Protein AF-A0A844EGB8-F1 (afdb_monomer)

Foldseek 3Di:
DDDPPDQPVVVVVVVVVVVVVVVVVVVVVVVVVLVVVCVVPVDCVVSVVVVCVVVVVVVVCVVVCVVVVVVDDPVCVVVVVVVVVVVVVVVVVVVD

Mean predicted aligned error: 10.26 Å

Organism: NCBI:txid152331

InterPro domains:
  IPR020846 Major facilitator superfamily domain [PS50850] (11-96)
  IPR036259 MFS transporter superfamily [G3DSA:1.20.1250.20] (3-96)
  IPR036259 MFS transporter superfamily [SSF103473] (6-95)

Sequence (96 aa):
MRVKQEHWRRNIYLFLVSQFLTGITSMIVQYAIIWYLTKQTGSATILSIATILGMLPMALLSPFVGPLVDRWNKKGLLIVPDVVAAMFAIVLSVSG

Secondary structure (DSSP, 8-state):
-----S-HHHHHHHHHHHHHHHHHHHHHHHHHHHHHHHHHH--HHHHHHHHHHHHHHHHHHHHHHHHHHTTS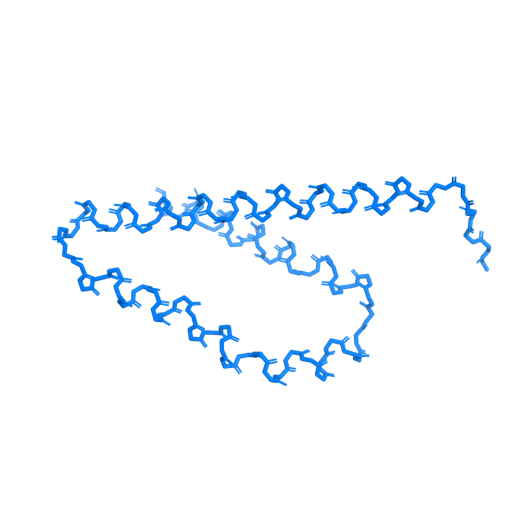-HHHHHHHHHHHHHHHHHHHHHH-

pLDDT: mean 79.64, std 10.58, range [40.31, 93.88]

Radius of gyration: 17.97 Å; Cα contacts (8 Å, |Δi|>4): 12; chains: 1; bounding box: 34×27×56 Å

Structure (mmCIF, N/CA/C/O backbone):
data_AF-A0A844EGB8-F1
#
_entry.id   AF-A0A844EGB8-F1
#
loop_
_atom_site.group_PDB
_atom_site.id
_atom_site.type_symbol
_atom_site.label_atom_id
_atom_site.label_alt_id
_atom_site.label_comp_id
_atom_site.label_asym_id
_atom_site.label_entity_id
_atom_site.label_seq_id
_atom_site.pdbx_PDB_ins_code
_atom_site.Cartn_x
_atom_site.Cartn_y
_atom_site.Cartn_z
_atom_site.occupancy
_atom_site.B_iso_or_equiv
_atom_site.auth_seq_id
_atom_site.auth_comp_id
_atom_site.auth_asym_id
_atom_si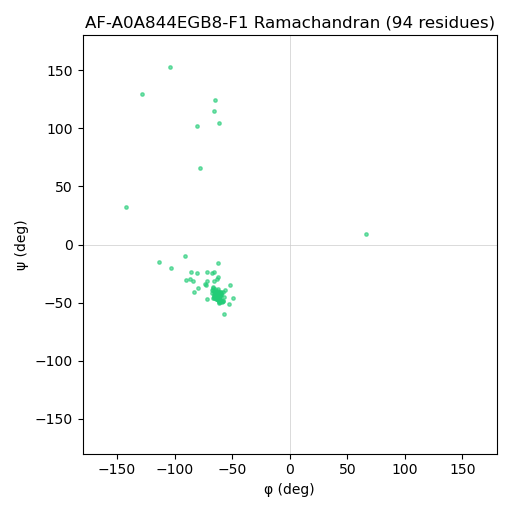te.auth_atom_id
_atom_site.pdbx_PDB_model_num
ATOM 1 N N . MET A 1 1 ? 8.961 -7.513 -32.147 1.00 40.31 1 MET A N 1
ATOM 2 C CA . MET A 1 1 ? 8.323 -6.241 -31.733 1.00 40.31 1 MET A CA 1
ATOM 3 C C . MET A 1 1 ? 9.379 -5.323 -31.125 1.00 40.31 1 MET A C 1
ATOM 5 O O . MET A 1 1 ? 9.828 -5.585 -30.018 1.00 40.31 1 MET A O 1
ATOM 9 N N . ARG A 1 2 ? 9.841 -4.298 -31.856 1.00 42.88 2 ARG A N 1
ATOM 10 C CA . ARG A 1 2 ? 10.768 -3.286 -31.321 1.00 42.88 2 ARG A CA 1
ATOM 11 C C . ARG A 1 2 ? 9.952 -2.266 -30.528 1.00 42.88 2 ARG A C 1
ATOM 13 O O . ARG A 1 2 ? 9.282 -1.429 -31.122 1.00 42.88 2 ARG A O 1
ATOM 20 N N . VAL A 1 3 ? 9.963 -2.364 -29.200 1.00 55.66 3 VAL A N 1
ATOM 21 C CA . VAL A 1 3 ? 9.396 -1.317 -28.339 1.00 55.66 3 VAL A CA 1
ATOM 22 C C . VAL A 1 3 ? 10.265 -0.074 -28.523 1.00 55.66 3 VAL A C 1
ATOM 24 O O . VAL A 1 3 ? 11.459 -0.104 -28.233 1.00 55.66 3 VAL A O 1
ATOM 27 N N . LYS A 1 4 ? 9.682 0.989 -29.080 1.00 49.44 4 LYS A N 1
ATOM 28 C CA . LYS A 1 4 ? 10.341 2.272 -29.332 1.00 49.44 4 LYS A CA 1
ATOM 29 C C . LYS A 1 4 ? 10.796 2.865 -27.987 1.00 49.44 4 LYS A C 1
ATOM 31 O O . LYS A 1 4 ? 9.981 3.303 -27.180 1.00 49.44 4 LYS A O 1
ATOM 36 N N . GLN A 1 5 ? 12.099 2.795 -27.726 1.00 62.94 5 GLN A N 1
ATOM 37 C CA . GLN A 1 5 ? 12.775 3.242 -26.503 1.00 62.94 5 GLN A CA 1
ATOM 38 C C . GLN A 1 5 ? 12.945 4.770 -26.490 1.00 62.94 5 GLN A C 1
ATOM 40 O O . GLN A 1 5 ? 14.069 5.253 -26.557 1.00 62.94 5 GLN A O 1
ATOM 45 N N . GLU A 1 6 ? 11.861 5.552 -26.430 1.00 62.00 6 GLU A N 1
ATOM 46 C CA . GLU A 1 6 ? 12.008 7.023 -26.405 1.00 62.00 6 GLU A CA 1
ATOM 47 C C . GLU A 1 6 ? 11.804 7.667 -25.028 1.00 62.00 6 GLU A C 1
ATOM 49 O O . GLU A 1 6 ? 12.342 8.740 -24.773 1.00 62.00 6 GLU A O 1
ATOM 54 N N . HIS A 1 7 ? 11.146 7.008 -24.068 1.00 72.50 7 HIS A N 1
ATOM 55 C CA . HIS A 1 7 ? 10.814 7.651 -22.784 1.00 72.50 7 HIS A CA 1
ATOM 56 C C . HIS A 1 7 ? 10.936 6.739 -21.551 1.00 72.50 7 HIS A C 1
ATOM 58 O O . HIS A 1 7 ? 10.208 6.915 -20.576 1.00 72.50 7 HIS A O 1
ATOM 64 N N . TRP A 1 8 ? 11.866 5.775 -21.543 1.00 82.88 8 TRP A N 1
ATOM 65 C CA . TRP A 1 8 ? 12.024 4.845 -20.411 1.00 82.88 8 TRP A CA 1
ATOM 66 C C . TRP A 1 8 ? 12.264 5.567 -19.073 1.00 82.88 8 TRP A C 1
ATOM 68 O O . TRP A 1 8 ? 11.670 5.200 -18.063 1.00 82.88 8 TRP A O 1
ATOM 78 N N . ARG A 1 9 ? 13.055 6.652 -19.085 1.00 83.88 9 ARG A N 1
ATOM 79 C CA . ARG A 1 9 ? 13.307 7.490 -17.901 1.00 83.88 9 ARG A CA 1
ATOM 80 C C . ARG A 1 9 ? 12.015 8.115 -17.388 1.00 83.88 9 ARG A C 1
ATOM 82 O O . ARG A 1 9 ? 11.701 7.984 -16.213 1.00 83.88 9 ARG A O 1
ATOM 89 N N . ARG A 1 10 ? 11.239 8.742 -18.277 1.00 86.06 10 ARG A N 1
ATOM 90 C CA . ARG A 1 10 ? 9.956 9.374 -17.936 1.00 86.06 10 ARG A CA 1
ATOM 91 C C . ARG A 1 10 ? 8.973 8.360 -17.350 1.00 86.06 10 ARG A C 1
ATOM 93 O O . ARG A 1 10 ? 8.333 8.668 -16.356 1.00 86.06 10 ARG A O 1
ATOM 100 N N . ASN A 1 11 ? 8.888 7.158 -17.918 1.00 86.00 11 ASN A N 1
ATOM 101 C CA . ASN A 1 11 ? 7.999 6.113 -17.409 1.00 86.00 11 ASN A CA 1
ATOM 102 C C . ASN A 1 11 ? 8.401 5.645 -16.004 1.00 86.00 11 ASN A C 1
ATOM 104 O O . ASN A 1 11 ? 7.529 5.470 -15.162 1.00 86.00 11 ASN A O 1
ATOM 108 N N . ILE A 1 12 ? 9.702 5.496 -15.729 1.00 87.50 12 ILE A N 1
ATOM 109 C CA . ILE A 1 12 ? 10.185 5.169 -14.380 1.00 87.50 12 ILE A CA 1
ATOM 110 C C . ILE A 1 12 ? 9.891 6.310 -13.404 1.00 87.50 12 ILE A C 1
ATOM 112 O O . ILE A 1 12 ? 9.416 6.045 -12.308 1.00 87.50 12 ILE A O 1
ATOM 116 N N . TYR A 1 13 ? 10.112 7.568 -13.793 1.00 91.50 13 TYR A N 1
ATOM 117 C CA . TYR A 1 13 ? 9.770 8.709 -12.939 1.00 91.50 13 TYR A CA 1
ATOM 118 C C . TYR A 1 13 ? 8.269 8.768 -12.632 1.00 91.50 13 TYR A C 1
ATOM 120 O O . TYR A 1 13 ? 7.899 8.939 -11.476 1.00 91.50 13 TYR A O 1
ATOM 128 N N . LEU A 1 14 ? 7.404 8.568 -13.630 1.00 89.56 14 LEU A N 1
ATOM 129 C CA . LEU A 1 14 ? 5.952 8.514 -13.426 1.00 89.56 14 LEU A CA 1
ATOM 130 C C . LEU A 1 14 ? 5.546 7.347 -12.512 1.00 89.56 14 LEU A C 1
ATOM 132 O O . LEU A 1 14 ? 4.710 7.525 -11.627 1.00 89.56 14 LEU A O 1
ATOM 136 N N . PHE A 1 15 ? 6.164 6.176 -12.681 1.00 87.94 15 PHE A N 1
ATOM 137 C CA . PHE A 1 15 ? 5.944 5.020 -11.812 1.00 87.94 15 PHE A CA 1
ATOM 138 C C . PHE A 1 15 ? 6.387 5.293 -10.366 1.00 87.94 15 PHE A C 1
ATOM 140 O O . PHE A 1 15 ? 5.635 5.050 -9.433 1.00 87.94 15 PHE A O 1
ATOM 147 N N . LEU A 1 16 ? 7.575 5.862 -10.161 1.00 89.88 16 LEU A N 1
ATOM 148 C CA . LEU A 1 16 ? 8.079 6.167 -8.821 1.00 89.88 16 LEU A CA 1
ATOM 149 C C . LEU A 1 16 ? 7.228 7.225 -8.115 1.00 89.88 16 LEU A C 1
ATOM 151 O O . LEU A 1 16 ? 6.922 7.071 -6.937 1.00 89.88 16 LEU A O 1
ATOM 155 N N . VAL A 1 17 ? 6.813 8.276 -8.828 1.00 93.88 17 VAL A N 1
ATOM 156 C CA . VAL A 1 17 ? 5.958 9.332 -8.265 1.00 93.88 17 VAL A CA 1
ATOM 157 C C . VAL A 1 17 ? 4.580 8.784 -7.894 1.00 93.88 17 VAL A C 1
ATOM 159 O O . VAL A 1 17 ? 4.095 9.066 -6.801 1.00 93.88 17 VAL A O 1
ATOM 162 N N . SER A 1 18 ? 3.965 7.972 -8.760 1.00 87.38 18 SER A N 1
ATOM 163 C CA . SER A 1 18 ? 2.672 7.338 -8.456 1.00 87.38 18 SER A CA 1
ATOM 164 C C . SER A 1 18 ? 2.768 6.356 -7.287 1.00 87.38 18 SER A C 1
ATOM 166 O O . SER A 1 18 ? 1.913 6.390 -6.402 1.00 87.38 18 SER A O 1
ATOM 168 N N . GLN A 1 19 ? 3.835 5.558 -7.213 1.00 87.81 19 GLN A N 1
ATOM 169 C CA . GLN A 1 19 ? 4.075 4.652 -6.091 1.00 87.81 19 GLN A CA 1
ATOM 170 C C . GLN A 1 19 ? 4.268 5.414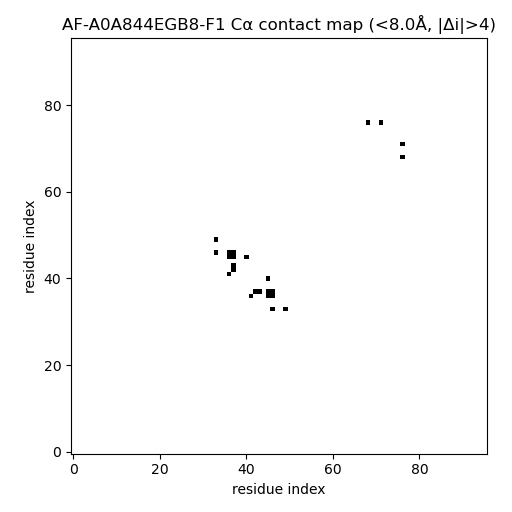 -4.776 1.00 87.81 19 GLN A C 1
ATOM 172 O O . GLN A 1 19 ? 3.735 5.022 -3.739 1.00 87.81 19 GLN A O 1
ATOM 177 N N . PHE A 1 20 ? 5.006 6.524 -4.813 1.00 93.12 20 PHE A N 1
ATOM 178 C CA . PHE A 1 20 ? 5.244 7.354 -3.638 1.00 93.12 20 PHE A CA 1
ATOM 179 C C . PHE A 1 20 ? 3.955 8.010 -3.140 1.00 93.12 20 PHE A C 1
ATOM 181 O O . PHE A 1 20 ? 3.648 7.954 -1.950 1.00 93.12 20 PHE A O 1
ATOM 188 N N . LEU A 1 21 ? 3.165 8.573 -4.059 1.00 92.69 21 LEU A N 1
ATOM 189 C CA . LEU A 1 21 ? 1.878 9.179 -3.738 1.00 92.69 21 LEU A CA 1
ATOM 190 C C . LEU A 1 21 ? 0.908 8.151 -3.136 1.00 92.69 21 LEU A C 1
ATOM 192 O O . LEU A 1 21 ? 0.318 8.405 -2.090 1.00 92.69 21 LEU A O 1
ATOM 196 N N . THR A 1 22 ? 0.819 6.965 -3.742 1.00 88.06 22 THR A N 1
ATOM 197 C CA . THR A 1 22 ? -0.001 5.847 -3.242 1.00 88.06 22 THR A CA 1
ATOM 198 C C . THR A 1 22 ? 0.431 5.415 -1.839 1.00 88.06 22 THR A C 1
ATOM 200 O O . THR A 1 22 ? -0.413 5.192 -0.965 1.00 88.06 22 THR A O 1
ATOM 203 N N . GLY A 1 23 ? 1.744 5.350 -1.593 1.00 89.12 23 GLY A N 1
ATOM 204 C CA . GLY A 1 23 ? 2.302 5.052 -0.276 1.00 89.12 23 GLY A CA 1
ATOM 205 C C . GLY A 1 23 ? 1.883 6.076 0.780 1.00 89.12 23 GLY A C 1
ATOM 206 O O . GLY A 1 23 ? 1.398 5.693 1.843 1.00 89.12 23 GLY A O 1
ATOM 207 N N . ILE A 1 24 ? 1.991 7.373 0.473 1.00 92.69 24 ILE A N 1
ATOM 208 C CA . ILE A 1 24 ? 1.585 8.449 1.390 1.00 92.69 24 ILE A CA 1
ATOM 209 C C . ILE A 1 24 ? 0.091 8.362 1.711 1.00 92.69 24 ILE A C 1
ATOM 211 O O . ILE A 1 24 ? -0.281 8.377 2.884 1.00 92.69 24 ILE A O 1
ATOM 215 N N . THR A 1 25 ? -0.769 8.245 0.696 1.00 86.75 25 THR A N 1
ATOM 216 C CA . THR A 1 25 ? -2.220 8.163 0.909 1.00 86.75 25 THR A CA 1
ATOM 217 C C . THR A 1 25 ? -2.587 6.960 1.776 1.00 86.75 25 THR A C 1
ATOM 219 O O . THR A 1 25 ? -3.391 7.097 2.696 1.00 86.75 25 THR A O 1
ATOM 222 N N . SER A 1 26 ? -1.945 5.810 1.556 1.00 86.19 26 SER A N 1
ATOM 223 C CA . SER A 1 26 ? -2.171 4.603 2.359 1.00 86.19 26 SER A CA 1
ATOM 224 C C . SER A 1 26 ? -1.801 4.807 3.833 1.00 86.19 26 SER A C 1
ATOM 226 O O . SER A 1 26 ? -2.563 4.418 4.716 1.00 86.19 26 SER A O 1
ATOM 228 N N . MET A 1 27 ? -0.674 5.472 4.114 1.00 86.75 27 MET A N 1
ATOM 229 C CA . MET A 1 27 ? -0.252 5.787 5.487 1.00 86.75 27 MET A CA 1
ATOM 230 C C . MET A 1 27 ? -1.222 6.750 6.184 1.00 86.75 27 MET A C 1
ATOM 232 O O . MET A 1 27 ? -1.550 6.557 7.355 1.00 86.75 27 MET A O 1
ATOM 236 N N . ILE A 1 28 ? -1.724 7.759 5.465 1.00 88.88 28 ILE A N 1
ATOM 237 C CA . ILE A 1 28 ? -2.717 8.702 5.998 1.00 88.88 28 ILE A CA 1
ATOM 238 C C . ILE A 1 28 ? -4.017 7.972 6.349 1.00 88.88 28 ILE A C 1
ATOM 240 O O . ILE A 1 28 ? -4.542 8.160 7.446 1.00 88.88 28 ILE A O 1
ATOM 244 N N . VAL A 1 29 ? -4.522 7.115 5.455 1.00 85.62 29 VAL A N 1
ATOM 245 C CA . VAL A 1 29 ? -5.733 6.312 5.703 1.00 85.62 29 VAL A CA 1
ATOM 246 C C . VAL A 1 29 ? -5.534 5.391 6.904 1.00 85.62 29 VAL A C 1
ATOM 248 O O . VAL A 1 29 ? -6.401 5.323 7.774 1.00 85.62 29 VAL A O 1
ATOM 251 N N . GLN A 1 30 ? -4.378 4.735 7.006 1.00 80.94 30 GLN A N 1
ATOM 252 C CA . GLN A 1 30 ? -4.064 3.872 8.141 1.00 80.94 30 GLN A CA 1
ATOM 253 C C . GLN A 1 30 ? -4.073 4.645 9.467 1.00 80.94 30 GLN A C 1
ATOM 255 O O . GLN A 1 30 ? -4.678 4.191 10.440 1.00 80.94 30 GLN A O 1
ATOM 260 N N . TYR A 1 31 ? -3.472 5.838 9.497 1.00 82.00 31 TYR A N 1
ATOM 261 C CA . TYR A 1 31 ? -3.505 6.707 10.671 1.00 82.00 31 TYR A CA 1
ATOM 262 C C . TYR A 1 31 ? -4.927 7.181 11.005 1.00 82.00 31 TYR A C 1
ATOM 264 O O . TYR A 1 31 ? -5.323 7.173 12.169 1.00 82.00 31 TYR A O 1
ATOM 272 N N . ALA A 1 32 ? -5.723 7.543 9.996 1.00 82.81 32 ALA A N 1
ATOM 273 C CA . ALA A 1 32 ? -7.106 7.975 10.178 1.00 82.81 32 ALA A CA 1
ATOM 274 C C . ALA A 1 32 ? -7.991 6.863 10.767 1.00 82.81 32 ALA A C 1
ATOM 276 O O . ALA A 1 32 ? -8.752 7.128 11.695 1.00 82.81 32 ALA A O 1
ATOM 277 N N . ILE A 1 33 ? -7.854 5.618 10.291 1.00 78.69 33 ILE A N 1
ATOM 278 C CA . ILE A 1 33 ? -8.567 4.448 10.836 1.00 78.69 33 ILE A CA 1
ATOM 279 C C . ILE A 1 33 ? -8.186 4.227 12.304 1.00 78.69 33 ILE A C 1
ATOM 281 O O . ILE A 1 33 ? -9.058 4.066 13.157 1.00 78.69 33 ILE A O 1
ATOM 285 N N . ILE A 1 34 ? -6.888 4.268 12.614 1.00 74.44 34 ILE A N 1
ATOM 286 C CA . ILE A 1 34 ? -6.369 4.151 13.983 1.00 74.44 34 ILE A CA 1
ATOM 287 C C . ILE A 1 34 ? -6.958 5.237 14.892 1.00 74.44 34 ILE A C 1
ATOM 289 O O . ILE A 1 34 ? -7.446 4.946 15.988 1.00 74.44 34 ILE A O 1
ATOM 293 N N . TRP A 1 35 ? -6.937 6.488 14.433 1.00 76.19 35 TRP A N 1
ATOM 294 C CA . TRP A 1 35 ? -7.453 7.630 15.181 1.00 76.19 35 TRP A CA 1
ATOM 295 C C . TRP A 1 35 ? -8.964 7.527 15.407 1.00 76.19 35 TRP A C 1
ATOM 297 O O . TRP A 1 35 ? -9.441 7.742 16.521 1.00 76.19 35 TRP A O 1
ATOM 307 N N . TYR A 1 36 ? -9.715 7.142 14.374 1.00 78.75 36 TYR A N 1
ATOM 308 C CA . TYR A 1 36 ? -11.159 6.938 14.442 1.00 78.75 36 TYR A CA 1
ATOM 309 C C . TYR A 1 36 ? -11.529 5.845 15.451 1.00 78.75 36 TYR A C 1
ATOM 311 O O . TYR A 1 36 ? -12.326 6.091 16.356 1.00 78.75 36 TYR A O 1
ATOM 319 N N . LEU A 1 37 ? -10.885 4.676 15.379 1.00 70.31 37 LEU A N 1
ATOM 320 C CA . LEU A 1 37 ? -11.108 3.587 16.334 1.00 70.31 37 LEU A CA 1
ATOM 321 C C . LEU A 1 37 ? -10.789 4.025 17.768 1.00 70.31 37 LEU A C 1
ATOM 323 O O . LEU A 1 37 ? -11.585 3.777 18.676 1.00 70.31 37 LEU A O 1
ATOM 327 N N . THR A 1 38 ? -9.678 4.743 17.958 1.00 71.50 38 THR A N 1
ATOM 328 C CA . THR A 1 38 ? -9.273 5.293 19.263 1.00 71.50 38 THR A CA 1
ATOM 329 C C . THR A 1 38 ? -10.324 6.259 19.817 1.00 71.50 38 THR A C 1
ATOM 331 O O . THR A 1 38 ? -10.662 6.183 20.997 1.00 71.50 38 THR A O 1
ATOM 334 N N . LYS A 1 39 ? -10.895 7.134 18.978 1.00 70.38 39 LYS A N 1
ATOM 335 C CA . LYS A 1 39 ? -11.967 8.065 19.370 1.00 70.38 39 LYS A CA 1
ATOM 336 C C . LYS A 1 39 ? -13.274 7.351 19.717 1.00 70.38 39 LYS A C 1
ATOM 338 O O . LYS A 1 39 ? -13.935 7.773 20.660 1.00 70.38 39 LYS A O 1
ATOM 343 N N . GLN A 1 40 ? -13.638 6.301 18.979 1.00 67.06 40 GLN A N 1
ATOM 344 C CA . GLN A 1 40 ? -14.905 5.586 19.158 1.00 67.06 40 GLN A CA 1
ATOM 345 C C . GLN A 1 40 ? -14.920 4.722 20.428 1.00 67.06 40 GLN A C 1
ATOM 347 O O . GLN A 1 40 ? -15.962 4.568 21.057 1.00 67.06 40 GLN A O 1
ATOM 352 N N . THR A 1 41 ? -13.774 4.140 20.795 1.00 68.25 41 THR A N 1
ATOM 353 C CA . THR A 1 41 ? -13.687 3.145 21.881 1.00 68.25 41 THR A CA 1
ATOM 354 C C . THR A 1 41 ? -12.907 3.607 23.105 1.00 68.25 41 THR A C 1
ATOM 356 O O . THR A 1 41 ? -13.013 2.985 24.158 1.00 68.25 41 THR A O 1
ATOM 359 N N . GLY A 1 42 ? -12.134 4.693 22.999 1.00 63.94 42 GLY A N 1
ATOM 360 C CA . GLY A 1 42 ? -11.422 5.308 24.123 1.00 63.94 42 GLY A CA 1
ATOM 361 C C . GLY A 1 42 ? -10.300 4.459 24.730 1.00 63.94 42 GLY A C 1
ATOM 362 O O . GLY A 1 42 ? -9.772 4.832 25.774 1.00 63.94 42 GLY A O 1
ATOM 363 N N . SER A 1 43 ? -9.926 3.330 24.114 1.00 60.66 43 SER A N 1
ATOM 364 C CA . SER A 1 43 ? -8.995 2.362 24.703 1.00 60.66 43 SER A CA 1
ATOM 365 C C . SER A 1 43 ? -7.834 1.999 23.775 1.00 60.66 43 SER A C 1
ATOM 367 O O . SER A 1 43 ? -8.025 1.580 22.632 1.00 60.66 43 SER A O 1
ATOM 369 N N . ALA A 1 44 ? -6.612 2.079 24.312 1.00 64.38 44 ALA A N 1
ATOM 370 C CA . ALA A 1 44 ? -5.369 1.696 23.639 1.00 64.38 44 ALA A CA 1
ATOM 371 C C . ALA A 1 44 ? -5.304 0.199 23.267 1.00 64.38 44 ALA A C 1
ATOM 373 O O . ALA A 1 44 ? -4.496 -0.200 22.431 1.00 64.38 44 ALA A O 1
ATOM 374 N N . THR A 1 45 ? -6.163 -0.649 23.842 1.00 67.69 45 THR A N 1
ATOM 375 C CA . THR A 1 45 ? -6.186 -2.092 23.554 1.00 67.69 45 THR A CA 1
ATOM 376 C C . THR A 1 45 ? -6.612 -2.389 22.115 1.00 67.69 45 THR A C 1
ATOM 378 O O . THR A 1 45 ? -6.066 -3.290 21.480 1.00 67.69 45 THR A O 1
ATOM 381 N N . ILE A 1 46 ? -7.550 -1.608 21.568 1.00 68.50 46 ILE A N 1
ATOM 382 C CA . ILE A 1 46 ? -8.047 -1.789 20.195 1.00 68.50 46 ILE A CA 1
ATOM 383 C C . ILE A 1 46 ? -6.999 -1.357 19.173 1.00 68.50 46 ILE A C 1
ATOM 385 O O . ILE A 1 46 ? -6.880 -1.985 18.126 1.00 68.50 46 ILE A O 1
ATOM 389 N N . LEU A 1 47 ? -6.172 -0.367 19.511 1.00 68.44 47 LEU A N 1
ATOM 390 C CA . LEU A 1 47 ? -5.020 0.020 18.704 1.00 68.44 47 LEU A CA 1
ATOM 391 C C . LEU A 1 47 ? -4.012 -1.129 18.573 1.00 68.44 47 LEU A C 1
ATOM 393 O O . LEU A 1 47 ? -3.604 -1.471 17.463 1.00 68.44 47 LEU A O 1
ATOM 397 N N . SER A 1 48 ? -3.643 -1.760 19.689 1.00 74.00 48 SER A N 1
ATOM 398 C CA . SER A 1 48 ? -2.713 -2.894 19.689 1.00 74.00 48 SER A CA 1
ATOM 399 C C . SER A 1 48 ? -3.268 -4.091 18.912 1.00 74.00 48 SER A C 1
ATOM 401 O O . SER A 1 48 ? -2.555 -4.674 18.098 1.00 74.00 48 SER A O 1
ATOM 403 N N . ILE A 1 49 ? -4.553 -4.421 19.096 1.00 76.69 49 ILE A N 1
ATOM 404 C CA . ILE A 1 49 ? -5.215 -5.513 18.363 1.00 76.69 49 ILE A CA 1
ATOM 405 C C . ILE A 1 49 ? -5.292 -5.199 16.863 1.00 76.69 49 ILE A C 1
ATOM 407 O O . ILE A 1 49 ? -4.933 -6.048 16.050 1.00 76.69 49 ILE A O 1
ATOM 411 N N . ALA A 1 50 ? -5.690 -3.982 16.478 1.00 73.44 50 ALA A N 1
ATOM 412 C CA . ALA A 1 50 ? -5.749 -3.560 15.077 1.00 73.44 50 ALA A CA 1
ATOM 413 C C . ALA A 1 50 ? -4.365 -3.582 14.410 1.00 73.44 50 ALA A C 1
ATOM 415 O O . ALA A 1 50 ? -4.238 -3.993 13.259 1.00 73.44 50 ALA A O 1
ATOM 416 N N . THR A 1 51 ? -3.317 -3.198 15.141 1.00 75.75 51 THR A N 1
ATOM 417 C CA . THR A 1 51 ? -1.935 -3.226 14.644 1.00 75.75 51 THR A CA 1
ATOM 418 C C . THR A 1 51 ? -1.465 -4.662 14.422 1.00 75.75 51 THR A C 1
ATOM 420 O O . THR A 1 51 ? -0.946 -4.980 13.355 1.00 75.75 51 THR A O 1
ATOM 423 N N . ILE A 1 52 ? -1.715 -5.561 15.381 1.00 81.25 52 ILE A N 1
ATOM 424 C CA . ILE A 1 52 ? -1.383 -6.988 15.256 1.00 81.25 52 ILE A CA 1
ATOM 425 C C . ILE A 1 52 ? -2.140 -7.618 14.083 1.00 81.25 52 ILE A C 1
ATOM 427 O O . ILE A 1 52 ? -1.532 -8.317 13.276 1.00 81.25 52 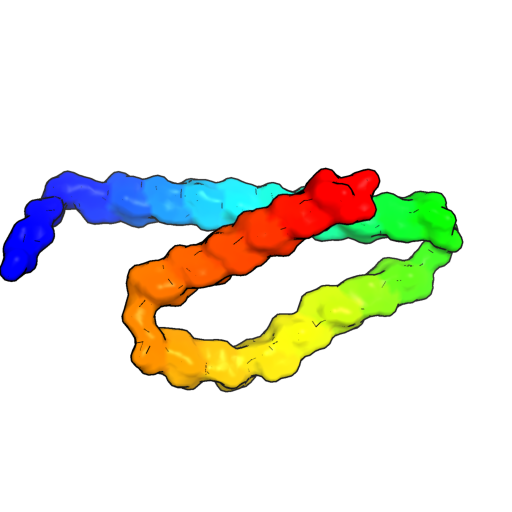ILE A O 1
ATOM 431 N N . LEU A 1 53 ? -3.437 -7.334 13.942 1.00 81.69 53 LEU A N 1
ATOM 432 C CA . LEU A 1 53 ? -4.251 -7.820 12.826 1.00 81.69 53 LEU A CA 1
ATOM 433 C C . LEU A 1 53 ? -3.823 -7.232 11.475 1.00 81.69 53 LEU A C 1
ATOM 435 O O . LEU A 1 53 ? -3.944 -7.916 10.466 1.00 81.69 53 LEU A O 1
ATOM 439 N N . GLY A 1 54 ? -3.302 -6.004 11.438 1.00 77.19 54 GLY A N 1
ATOM 440 C CA . GLY A 1 54 ? -2.745 -5.403 10.224 1.00 77.19 54 GLY A CA 1
ATOM 441 C C . GLY A 1 54 ? -1.386 -5.988 9.828 1.00 77.19 54 GLY A C 1
ATOM 442 O O . GLY A 1 54 ? -1.097 -6.135 8.642 1.00 77.19 54 GLY A O 1
ATOM 443 N N . MET A 1 55 ? -0.555 -6.364 10.805 1.00 81.00 55 MET A N 1
ATOM 444 C CA . MET A 1 55 ? 0.778 -6.929 10.561 1.00 81.00 55 MET A CA 1
ATOM 445 C C . MET A 1 55 ? 0.754 -8.440 10.292 1.00 81.00 55 MET A C 1
ATOM 447 O O . MET A 1 55 ? 1.579 -8.934 9.524 1.00 81.00 55 MET A O 1
ATOM 451 N N . LEU A 1 56 ? -0.190 -9.174 10.887 1.00 85.25 56 LEU A N 1
ATOM 452 C CA . LEU A 1 56 ? -0.322 -10.633 10.773 1.00 85.25 56 LEU A CA 1
ATOM 453 C C . LEU A 1 56 ? -0.366 -11.142 9.322 1.00 85.25 56 LEU A C 1
ATOM 455 O O . LEU A 1 56 ? 0.430 -12.022 8.987 1.00 85.25 56 LEU A O 1
ATOM 459 N N . PRO A 1 57 ? -1.232 -10.603 8.440 1.00 80.75 57 PRO A N 1
ATOM 460 C CA . PRO A 1 57 ? -1.307 -11.038 7.052 1.00 80.75 57 PRO A CA 1
ATOM 461 C C . PRO A 1 57 ? 0.018 -10.813 6.331 1.00 80.75 57 PRO A C 1
ATOM 463 O O . PRO A 1 57 ? 0.492 -11.693 5.619 1.00 80.75 57 PRO A O 1
ATOM 466 N N . MET A 1 58 ? 0.651 -9.657 6.553 1.00 81.25 58 MET A N 1
ATOM 467 C CA . MET A 1 58 ? 1.912 -9.311 5.903 1.00 81.25 58 MET A CA 1
ATOM 468 C C . MET A 1 58 ? 3.045 -10.240 6.352 1.00 81.25 58 MET A C 1
ATOM 470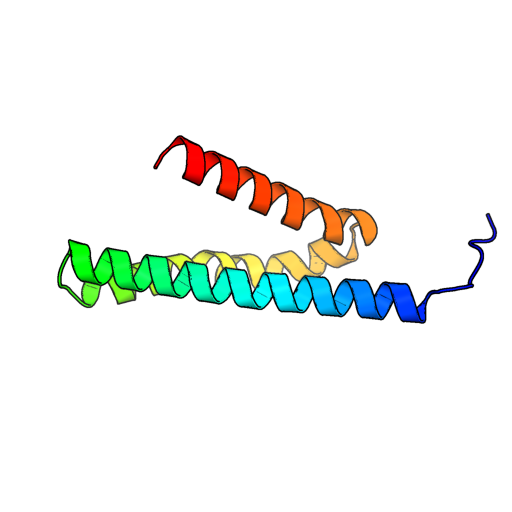 O O . MET A 1 58 ? 3.778 -10.759 5.513 1.00 81.25 58 MET A O 1
ATOM 474 N N . ALA A 1 59 ? 3.154 -10.504 7.656 1.00 85.38 59 ALA A N 1
ATOM 475 C CA . ALA A 1 59 ? 4.163 -11.396 8.216 1.00 85.38 59 ALA A CA 1
ATOM 476 C C . ALA A 1 59 ? 4.006 -12.834 7.700 1.00 85.38 59 ALA A C 1
ATOM 478 O O . ALA A 1 59 ? 4.977 -13.423 7.225 1.00 85.38 59 ALA A O 1
ATOM 479 N N . LEU A 1 60 ? 2.781 -13.371 7.727 1.00 86.88 60 LEU A N 1
ATOM 480 C CA . LEU A 1 60 ? 2.494 -14.733 7.276 1.00 86.88 60 LEU A CA 1
ATOM 481 C C . LEU A 1 60 ? 2.681 -14.909 5.771 1.00 86.88 60 LEU A C 1
ATOM 483 O O . LEU A 1 60 ? 3.182 -15.944 5.3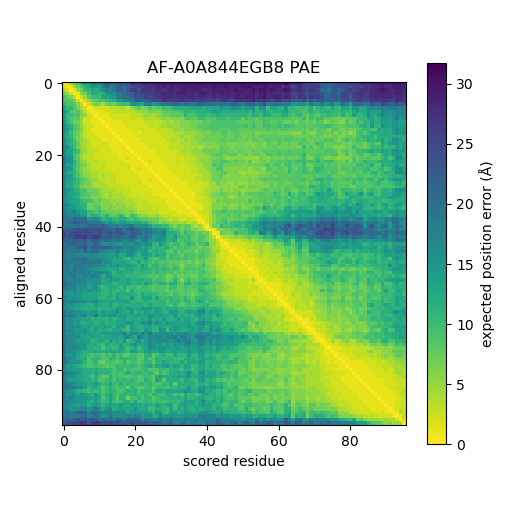48 1.00 86.88 60 LEU A O 1
ATOM 487 N N . LEU A 1 61 ? 2.295 -13.920 4.963 1.00 84.38 61 LEU A N 1
ATOM 488 C CA . LEU A 1 61 ? 2.384 -14.013 3.505 1.00 84.38 61 LEU A CA 1
ATOM 489 C C . LEU A 1 61 ? 3.797 -13.720 2.980 1.00 84.38 61 LEU A C 1
ATOM 491 O O . LEU A 1 61 ? 4.156 -14.225 1.917 1.00 84.38 61 LEU A O 1
ATOM 495 N N . SER A 1 62 ? 4.622 -12.970 3.721 1.00 83.31 62 SER A N 1
ATOM 496 C CA . SER A 1 62 ? 5.967 -12.561 3.285 1.00 83.31 62 SER A CA 1
ATOM 497 C C . SER A 1 62 ? 6.877 -13.685 2.740 1.00 83.31 62 SER A C 1
ATOM 499 O O . SER A 1 62 ? 7.431 -13.480 1.656 1.00 83.31 62 SER A O 1
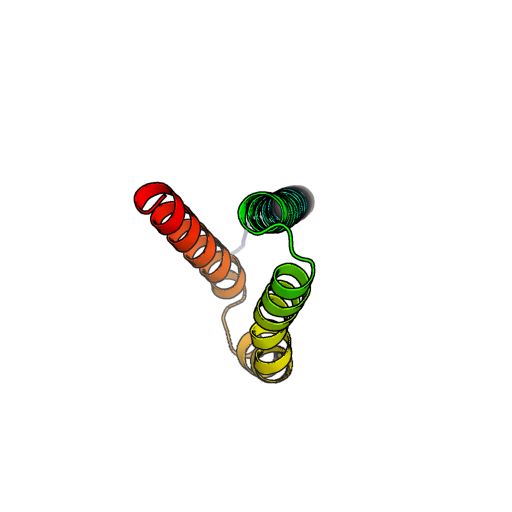ATOM 501 N N . PRO A 1 63 ? 7.012 -14.882 3.359 1.00 83.50 63 PRO A N 1
ATOM 502 C CA . PRO A 1 63 ? 7.865 -15.945 2.813 1.00 83.50 63 PRO A CA 1
ATOM 503 C C . PRO A 1 63 ? 7.287 -16.612 1.555 1.00 83.50 63 PRO A C 1
ATOM 505 O O . PRO A 1 63 ? 8.038 -17.166 0.754 1.00 83.50 63 PRO A O 1
ATOM 508 N N . PHE A 1 64 ? 5.968 -16.561 1.353 1.00 83.62 64 PHE A N 1
ATOM 509 C CA . PHE A 1 64 ? 5.301 -17.188 0.207 1.00 83.62 64 PHE A CA 1
ATOM 510 C C . PHE A 1 64 ? 5.267 -16.276 -1.019 1.00 83.62 64 PHE A C 1
ATOM 512 O O . PHE A 1 64 ? 5.291 -16.755 -2.153 1.00 83.62 64 PHE A O 1
ATOM 519 N N . VAL A 1 65 ? 5.233 -14.960 -0.801 1.00 80.75 65 VAL A N 1
ATOM 520 C CA . VAL A 1 65 ? 5.138 -13.970 -1.877 1.00 80.75 65 VAL A CA 1
ATOM 521 C C . VAL A 1 65 ? 6.382 -13.988 -2.770 1.00 80.75 65 VAL A C 1
ATOM 523 O O . VAL A 1 65 ? 6.230 -13.912 -3.982 1.00 80.75 65 VAL A O 1
ATOM 526 N N . GLY A 1 66 ? 7.591 -14.171 -2.226 1.00 80.06 66 GLY A N 1
ATOM 527 C CA . GLY A 1 66 ? 8.835 -14.180 -3.016 1.00 80.06 66 GLY A CA 1
ATOM 528 C C . GLY A 1 66 ? 8.853 -15.232 -4.141 1.00 80.06 66 GLY A C 1
ATOM 529 O O . GLY A 1 66 ? 8.908 -14.863 -5.316 1.00 80.06 66 GLY A O 1
ATOM 530 N N . PRO A 1 67 ? 8.724 -16.536 -3.825 1.00 83.94 67 PRO A N 1
ATOM 531 C CA . PRO A 1 67 ? 8.702 -17.595 -4.837 1.00 83.94 67 PRO A CA 1
ATOM 532 C C . PRO A 1 67 ? 7.527 -17.504 -5.821 1.00 83.94 67 PRO A C 1
ATOM 534 O O . PRO A 1 67 ? 7.643 -17.974 -6.955 1.00 83.94 67 PRO A O 1
ATOM 537 N N . LEU A 1 68 ? 6.388 -16.934 -5.402 1.00 78.62 68 LEU A N 1
ATOM 538 C CA . LEU A 1 68 ? 5.248 -16.689 -6.289 1.00 78.62 68 LEU A CA 1
ATOM 539 C C . LEU A 1 68 ? 5.549 -15.548 -7.265 1.00 78.62 68 LEU A C 1
ATOM 541 O O . LEU A 1 68 ? 5.344 -15.710 -8.462 1.00 78.62 68 LEU A O 1
ATOM 545 N N . VAL A 1 69 ? 6.079 -14.425 -6.783 1.00 79.69 69 VAL A N 1
ATOM 546 C CA . VAL A 1 69 ? 6.395 -13.235 -7.588 1.00 79.69 69 VAL A CA 1
ATOM 547 C C . VAL A 1 69 ? 7.374 -13.550 -8.720 1.00 79.69 69 VAL A C 1
ATOM 549 O O . VAL A 1 69 ? 7.159 -13.104 -9.847 1.00 79.69 69 VAL A O 1
ATOM 552 N N . ASP A 1 70 ? 8.390 -14.372 -8.456 1.00 81.56 70 ASP A N 1
ATOM 553 C CA . ASP A 1 70 ? 9.406 -14.729 -9.455 1.00 81.56 70 ASP A CA 1
ATOM 554 C C . ASP A 1 70 ? 8.852 -15.540 -10.636 1.00 81.56 70 ASP A C 1
ATOM 556 O O . ASP A 1 70 ? 9.424 -15.528 -11.728 1.00 81.56 70 ASP A O 1
ATOM 560 N N . ARG A 1 71 ? 7.720 -16.232 -10.450 1.00 83.50 71 ARG A N 1
ATOM 561 C CA . ARG A 1 71 ? 7.095 -17.066 -11.492 1.00 83.50 71 ARG A CA 1
ATOM 562 C C . ARG A 1 71 ? 6.068 -16.312 -12.338 1.00 83.50 71 ARG A C 1
ATOM 564 O O . ARG A 1 71 ? 5.587 -16.859 -13.329 1.00 83.50 71 ARG A O 1
ATOM 571 N N . TRP A 1 72 ? 5.694 -15.094 -11.949 1.00 79.75 72 TRP A N 1
ATOM 572 C CA . TRP A 1 72 ? 4.580 -14.361 -12.551 1.00 79.75 72 TRP A CA 1
ATOM 573 C C . TRP A 1 72 ? 5.059 -13.256 -13.496 1.00 79.75 72 TRP A C 1
ATOM 575 O O . TRP A 1 72 ? 6.140 -12.682 -13.367 1.00 79.75 72 TRP A O 1
ATOM 585 N N . ASN A 1 73 ? 4.222 -12.920 -14.479 1.00 82.50 73 ASN A N 1
ATOM 586 C CA . ASN A 1 73 ? 4.516 -11.835 -15.410 1.00 82.50 73 ASN A CA 1
ATOM 587 C C . ASN A 1 73 ? 4.568 -10.483 -14.680 1.00 82.50 73 ASN A C 1
ATOM 589 O O . ASN A 1 73 ? 3.577 -10.047 -14.095 1.00 82.50 73 ASN A O 1
ATOM 593 N N . LYS A 1 74 ? 5.690 -9.762 -14.820 1.00 79.00 74 LYS A N 1
ATOM 594 C CA . LYS A 1 74 ? 5.958 -8.470 -14.151 1.00 79.00 74 LYS A CA 1
ATOM 595 C C . LYS A 1 74 ? 4.854 -7.422 -14.341 1.00 79.00 74 LYS A C 1
ATOM 597 O O . LYS A 1 74 ? 4.574 -6.657 -13.430 1.00 79.00 74 LYS A O 1
ATOM 602 N N . LYS A 1 75 ? 4.201 -7.393 -15.511 1.00 79.38 75 LYS A N 1
ATOM 603 C CA . LYS A 1 75 ? 3.061 -6.490 -15.766 1.00 79.38 75 LYS A CA 1
ATOM 604 C C . LYS A 1 75 ? 1.832 -6.841 -14.924 1.00 79.38 75 LYS A C 1
ATOM 606 O O . LYS A 1 75 ? 1.180 -5.941 -14.415 1.00 79.38 75 LYS A O 1
ATOM 611 N N . GLY A 1 76 ? 1.524 -8.131 -14.784 1.00 81.12 76 GLY A N 1
ATOM 612 C CA . GLY A 1 76 ? 0.393 -8.590 -13.976 1.00 81.12 76 GLY A CA 1
ATOM 613 C C . GLY A 1 76 ? 0.617 -8.311 -12.494 1.00 81.12 76 GLY A C 1
ATOM 614 O O . GLY A 1 76 ? -0.300 -7.872 -11.813 1.00 81.12 76 GLY A O 1
ATOM 615 N N . LEU A 1 77 ? 1.858 -8.463 -12.028 1.00 83.56 77 LEU A N 1
ATOM 616 C CA . LEU A 1 77 ? 2.220 -8.178 -10.644 1.00 83.56 77 LEU A CA 1
ATOM 617 C C . LEU A 1 77 ? 2.034 -6.706 -10.252 1.00 83.56 77 LEU A C 1
ATOM 619 O O . LEU A 1 77 ? 1.754 -6.421 -9.097 1.00 83.56 77 LEU A O 1
ATOM 623 N N . LEU A 1 78 ? 2.179 -5.782 -11.202 1.00 81.75 78 LEU A N 1
ATOM 624 C CA . LEU A 1 78 ? 1.957 -4.358 -10.952 1.00 81.75 78 LEU A CA 1
ATOM 625 C C . LEU A 1 78 ? 0.466 -3.998 -10.966 1.00 81.75 78 LEU A C 1
ATOM 627 O O . LEU A 1 78 ? 0.034 -3.197 -10.157 1.00 81.75 78 LEU A O 1
ATOM 631 N N . ILE A 1 79 ? -0.333 -4.607 -11.847 1.00 84.75 79 ILE A N 1
ATOM 632 C CA . ILE A 1 79 ? -1.743 -4.221 -12.036 1.00 84.75 79 ILE A CA 1
ATOM 633 C C . ILE A 1 79 ? -2.672 -4.882 -11.008 1.00 84.75 79 ILE A C 1
ATOM 635 O O . ILE A 1 79 ? -3.607 -4.251 -10.523 1.00 84.75 79 ILE A O 1
ATOM 639 N N . VAL A 1 80 ? -2.456 -6.163 -10.689 1.00 86.94 80 VAL A N 1
ATOM 640 C CA . VAL A 1 80 ? -3.379 -6.935 -9.837 1.00 86.94 80 VAL A CA 1
ATOM 641 C C . VAL A 1 80 ? -3.530 -6.335 -8.430 1.00 86.94 80 VAL A C 1
ATOM 643 O O . VAL A 1 80 ? -4.674 -6.181 -8.003 1.00 86.94 80 VAL A O 1
ATOM 646 N N . PRO A 1 81 ? -2.454 -5.950 -7.712 1.00 83.69 81 PRO A N 1
ATOM 647 C CA . PRO A 1 81 ? -2.582 -5.344 -6.387 1.00 83.69 81 PRO A CA 1
ATOM 648 C C . PRO A 1 81 ? -3.361 -4.027 -6.411 1.00 83.69 81 PRO A C 1
ATOM 650 O O . PRO A 1 81 ? -4.222 -3.828 -5.558 1.00 83.69 81 PRO A O 1
ATOM 653 N N . ASP A 1 82 ? -3.119 -3.174 -7.411 1.00 82.94 82 ASP A N 1
ATOM 654 C CA . ASP A 1 82 ? -3.812 -1.889 -7.561 1.00 82.94 82 ASP A CA 1
ATOM 655 C C . ASP A 1 82 ? -5.317 -2.086 -7.798 1.00 82.94 82 ASP A C 1
ATOM 657 O O . ASP A 1 82 ? -6.144 -1.403 -7.192 1.00 82.94 82 ASP A O 1
ATOM 661 N N . VAL A 1 83 ? -5.697 -3.067 -8.625 1.00 89.88 83 VAL A N 1
ATOM 662 C CA . VAL A 1 83 ? -7.109 -3.413 -8.869 1.00 89.88 83 VAL A CA 1
ATOM 663 C C . VAL A 1 83 ? -7.772 -3.970 -7.609 1.00 89.88 83 VAL A C 1
ATOM 665 O O . VAL A 1 83 ? -8.904 -3.605 -7.297 1.00 89.88 83 VAL A O 1
ATOM 668 N N . VAL A 1 84 ? -7.076 -4.833 -6.864 1.00 88.56 84 VAL A N 1
ATOM 669 C CA . VAL A 1 84 ? -7.582 -5.386 -5.599 1.00 88.56 84 VAL A CA 1
ATOM 670 C C . VAL A 1 84 ? -7.768 -4.274 -4.562 1.00 88.56 84 VAL A C 1
ATOM 672 O O . VAL A 1 84 ? -8.817 -4.208 -3.925 1.00 88.56 84 VAL A O 1
ATOM 675 N N . ALA A 1 85 ? -6.806 -3.359 -4.428 1.00 83.62 85 ALA A N 1
ATOM 676 C CA . ALA A 1 85 ? -6.911 -2.215 -3.527 1.00 83.62 85 ALA A CA 1
ATOM 677 C C . ALA A 1 85 ? -8.080 -1.289 -3.907 1.00 83.62 85 ALA A C 1
ATOM 679 O O . ALA A 1 85 ? -8.866 -0.907 -3.039 1.00 83.62 85 ALA A O 1
ATOM 680 N N . ALA A 1 86 ? -8.248 -0.987 -5.200 1.00 87.19 86 ALA A N 1
ATOM 681 C CA . ALA A 1 86 ? -9.374 -0.198 -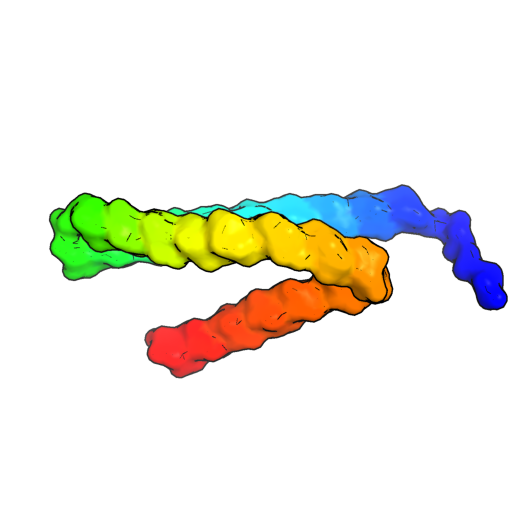5.697 1.00 87.19 86 ALA A CA 1
ATOM 682 C C . ALA A 1 86 ? -10.727 -0.872 -5.408 1.00 87.19 86 ALA A C 1
ATOM 684 O O . ALA A 1 86 ? -11.665 -0.207 -4.975 1.00 87.19 86 ALA A O 1
ATOM 685 N N . MET A 1 87 ? -10.820 -2.195 -5.577 1.00 91.88 87 MET A N 1
ATOM 686 C CA . MET A 1 87 ? -12.011 -2.976 -5.224 1.00 91.88 87 MET A CA 1
ATOM 687 C C . MET A 1 87 ? -12.358 -2.847 -3.737 1.00 91.88 87 MET A C 1
ATOM 689 O O . MET A 1 87 ? -13.501 -2.541 -3.403 1.00 91.88 87 MET A O 1
ATOM 693 N N . PHE A 1 88 ? -11.383 -3.029 -2.839 1.00 86.81 88 PHE A N 1
ATOM 694 C CA . PHE A 1 88 ? -11.610 -2.866 -1.399 1.00 86.81 88 PHE A CA 1
ATOM 695 C C . PHE A 1 88 ? -12.029 -1.441 -1.035 1.00 86.81 88 PHE A C 1
ATOM 697 O O . PHE A 1 88 ? -12.935 -1.271 -0.223 1.00 86.81 88 PHE A O 1
ATOM 704 N N . ALA A 1 89 ? -11.422 -0.428 -1.657 1.00 82.56 89 ALA A N 1
ATOM 705 C CA . ALA A 1 89 ? -11.794 0.968 -1.447 1.00 82.56 89 ALA A CA 1
ATOM 706 C C . ALA A 1 89 ? -13.251 1.248 -1.858 1.00 82.56 89 ALA A C 1
ATOM 708 O O . ALA A 1 89 ? -13.972 1.917 -1.121 1.00 82.56 89 ALA A O 1
ATOM 709 N N . ILE A 1 90 ? -13.710 0.694 -2.989 1.00 90.12 90 ILE A N 1
ATOM 710 C CA . ILE A 1 90 ? -15.111 0.808 -3.429 1.00 90.12 90 ILE A CA 1
ATOM 711 C C . ILE A 1 90 ? -16.043 0.116 -2.432 1.00 90.12 90 ILE A C 1
ATOM 7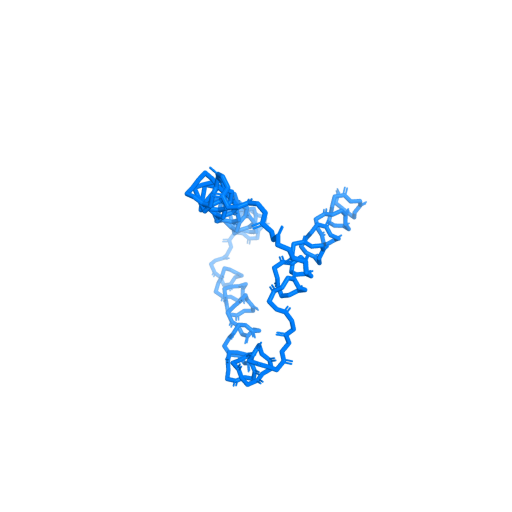13 O O . ILE A 1 90 ? -17.040 0.706 -2.030 1.00 90.12 90 ILE A O 1
ATOM 717 N N . VAL A 1 91 ? -15.718 -1.108 -2.003 1.00 91.25 91 VAL A N 1
ATOM 718 C CA . VAL A 1 91 ? -16.536 -1.846 -1.025 1.00 91.25 91 VAL A CA 1
ATOM 719 C C . VAL A 1 91 ? -16.672 -1.054 0.272 1.00 91.25 91 VAL A C 1
ATOM 721 O O . VAL A 1 91 ? -17.790 -0.847 0.734 1.00 91.25 91 VAL A O 1
ATOM 724 N N . LEU A 1 92 ? -15.558 -0.554 0.812 1.00 81.19 92 LEU A N 1
ATOM 725 C CA . LEU A 1 92 ? -15.544 0.290 2.007 1.00 81.19 92 LEU A CA 1
ATOM 726 C C . LEU A 1 92 ? -16.404 1.543 1.832 1.00 81.19 92 LEU A C 1
ATOM 728 O O . LEU A 1 92 ? -17.194 1.850 2.716 1.00 81.19 92 LEU A O 1
ATOM 732 N N . SER A 1 93 ? -16.290 2.219 0.687 1.00 85.06 93 SER A N 1
ATOM 733 C CA . SER A 1 93 ? -17.066 3.425 0.382 1.00 85.06 93 SER A CA 1
ATOM 734 C C . SER A 1 93 ? -18.565 3.177 0.201 1.00 85.06 93 SER A C 1
ATOM 736 O O . SER A 1 93 ? -19.331 4.126 0.313 1.00 85.06 93 SER A O 1
ATOM 738 N N . VAL A 1 94 ? -18.983 1.961 -0.159 1.00 86.69 94 VAL A N 1
ATOM 739 C CA . VAL A 1 94 ? -20.406 1.603 -0.290 1.00 86.69 94 VAL A CA 1
ATOM 740 C C . VAL A 1 94 ? -20.966 1.074 1.035 1.00 86.69 94 VAL A C 1
ATOM 742 O O . VAL A 1 94 ? -22.156 1.219 1.295 1.00 86.69 94 VAL A O 1
ATOM 745 N N . SER A 1 95 ? -20.131 0.433 1.860 1.00 74.69 95 SER A N 1
ATOM 746 C CA . SER A 1 95 ? -20.538 -0.138 3.151 1.00 74.69 95 SER A CA 1
ATOM 747 C C . SER A 1 95 ? -20.514 0.845 4.325 1.00 74.69 95 SER A C 1
ATOM 749 O O . SER A 1 95 ? -21.162 0.575 5.335 1.00 74.69 95 SER A O 1
ATOM 751 N N . GLY A 1 96 ? -19.718 1.913 4.222 1.00 52.09 96 GLY A N 1
ATOM 752 C CA . GLY A 1 96 ? -19.603 2.987 5.214 1.00 52.09 96 GLY A CA 1
ATOM 753 C C . GLY A 1 96 ? -20.443 4.192 4.834 1.00 52.09 96 GLY A C 1
ATOM 754 O O . GLY A 1 96 ? -20.951 4.842 5.772 1.00 52.09 96 GLY A O 1
#

Solvent-accessible surface area (backbone atoms only — not comparable to full-atom values): 5659 Å² total; per-residue (Å²): 136,84,78,81,86,79,52,67,67,59,53,50,52,52,50,52,52,51,52,50,51,53,51,52,54,51,53,52,50,53,51,49,53,52,51,49,53,38,69,76,66,74,42,73,66,59,53,54,50,52,49,51,63,63,44,48,61,56,62,69,42,52,79,57,47,56,72,51,55,75,76,48,60,70,68,54,67,61,49,53,58,55,52,53,52,52,52,51,52,51,51,51,67,72,76,105